Protein AF-A0A485B5G5-F1 (afdb_monomer_lite)

Structure (mmCIF, N/CA/C/O backbone):
data_AF-A0A485B5G5-F1
#
_entry.id   AF-A0A485B5G5-F1
#
loop_
_atom_site.group_PDB
_atom_site.id
_atom_site.type_symbol
_atom_site.label_atom_id
_atom_site.label_alt_id
_atom_site.label_comp_id
_atom_site.label_asym_id
_atom_site.label_entity_id
_atom_site.label_seq_id
_atom_site.pdbx_PDB_ins_code
_atom_site.Cartn_x
_atom_site.Cartn_y
_atom_site.Cartn_z
_atom_site.occupancy
_atom_site.B_iso_or_equiv
_atom_site.auth_seq_id
_atom_site.auth_comp_id
_atom_site.auth_asym_id
_atom_site.auth_atom_id
_atom_site.pdbx_PDB_model_num
ATOM 1 N N . MET A 1 1 ? 6.695 -13.627 4.630 1.00 51.06 1 MET A N 1
ATOM 2 C CA . MET A 1 1 ? 6.318 -14.588 3.575 1.00 51.06 1 MET A CA 1
ATOM 3 C C . MET A 1 1 ? 6.158 -15.942 4.229 1.00 51.06 1 MET A C 1
ATOM 5 O O . MET A 1 1 ? 7.115 -16.403 4.843 1.00 51.06 1 MET A O 1
ATOM 9 N N . ASP A 1 2 ? 4.965 -16.532 4.171 1.00 57.59 2 ASP A N 1
ATOM 10 C CA . ASP A 1 2 ? 4.812 -17.947 4.515 1.00 57.59 2 ASP A CA 1
ATOM 11 C C . ASP A 1 2 ? 5.556 -18.751 3.441 1.00 57.59 2 ASP A C 1
ATOM 13 O O . ASP A 1 2 ? 5.301 -18.593 2.249 1.00 57.59 2 ASP A O 1
ATOM 17 N N . SER A 1 3 ? 6.524 -19.572 3.838 1.00 62.00 3 SER A N 1
ATOM 18 C CA . SER A 1 3 ? 7.310 -20.386 2.906 1.00 62.00 3 SER A CA 1
ATOM 19 C C . SER A 1 3 ? 6.490 -21.496 2.235 1.00 62.00 3 SER A C 1
ATOM 21 O O . SER A 1 3 ? 6.997 -22.160 1.332 1.00 62.00 3 SER A O 1
ATOM 23 N N . ARG A 1 4 ? 5.239 -21.707 2.666 1.00 65.44 4 ARG A N 1
ATOM 24 C CA . ARG A 1 4 ? 4.324 -22.732 2.147 1.00 65.44 4 ARG A CA 1
ATOM 25 C C . ARG A 1 4 ? 3.357 -22.199 1.093 1.00 65.44 4 ARG A C 1
ATOM 27 O O . ARG A 1 4 ? 2.873 -22.995 0.295 1.00 65.44 4 ARG A O 1
ATOM 34 N N . ASP A 1 5 ? 3.118 -20.889 1.061 1.00 70.75 5 ASP A N 1
ATOM 35 C CA . ASP A 1 5 ? 2.333 -20.232 0.014 1.00 70.75 5 ASP A CA 1
ATOM 36 C C . ASP A 1 5 ? 3.051 -18.965 -0.483 1.00 70.75 5 ASP A C 1
ATOM 38 O O . ASP A 1 5 ? 2.764 -17.851 -0.040 1.00 70.75 5 ASP A O 1
ATOM 42 N N . PRO A 1 6 ? 4.015 -19.114 -1.410 1.00 78.56 6 PRO A N 1
ATOM 43 C CA . PRO A 1 6 ? 4.749 -17.980 -1.963 1.00 78.56 6 PRO A CA 1
ATOM 44 C C . PRO A 1 6 ? 3.880 -17.086 -2.863 1.00 78.56 6 PRO A C 1
ATOM 46 O O . PRO A 1 6 ? 4.352 -16.037 -3.300 1.00 78.56 6 PRO A O 1
ATOM 49 N N . GLY A 1 7 ? 2.644 -17.497 -3.183 1.00 85.31 7 GLY A N 1
ATOM 50 C CA . GLY A 1 7 ? 1.717 -16.735 -4.020 1.00 85.31 7 GLY A CA 1
ATOM 51 C C . GLY A 1 7 ? 1.004 -15.601 -3.286 1.00 85.31 7 GLY A C 1
ATOM 52 O O . GLY A 1 7 ? 0.455 -14.717 -3.952 1.00 85.31 7 GLY A O 1
ATOM 53 N N . THR A 1 8 ? 1.056 -15.613 -1.952 1.00 89.81 8 THR A N 1
ATOM 54 C CA . THR A 1 8 ? 0.267 -14.738 -1.088 1.00 89.81 8 THR A CA 1
ATOM 55 C C . THR A 1 8 ? 1.169 -13.975 -0.120 1.00 89.81 8 THR A C 1
ATOM 57 O O . THR A 1 8 ? 2.027 -14.528 0.572 1.00 89.81 8 THR A O 1
ATOM 60 N N . LEU A 1 9 ? 0.973 -12.662 -0.065 1.00 91.81 9 LEU A N 1
ATOM 61 C CA . LEU A 1 9 ? 1.644 -11.744 0.841 1.00 91.81 9 LEU A CA 1
ATOM 62 C C . LEU A 1 9 ? 0.623 -11.127 1.785 1.00 91.81 9 LEU A C 1
ATOM 64 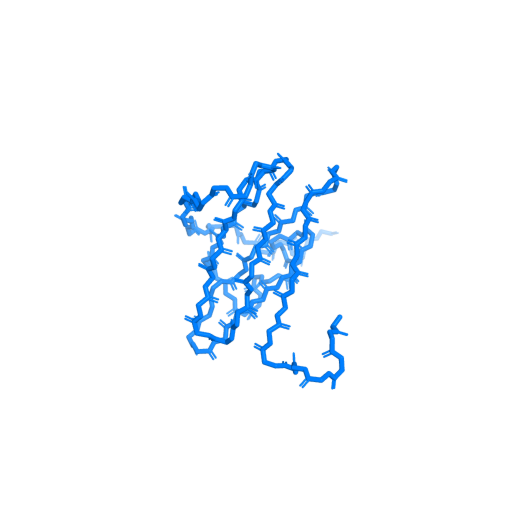O O . LEU A 1 9 ? -0.330 -10.499 1.342 1.00 91.81 9 LEU A O 1
ATOM 68 N N . LEU A 1 10 ? 0.865 -11.258 3.088 1.00 93.19 10 LEU A N 1
ATOM 69 C CA . LEU A 1 10 ? 0.110 -10.532 4.100 1.00 93.19 10 LEU A CA 1
ATOM 70 C C . LEU A 1 10 ? 0.885 -9.275 4.505 1.00 93.19 10 LEU A C 1
ATOM 72 O O . LEU A 1 10 ? 2.050 -9.368 4.904 1.00 93.19 10 LEU A O 1
ATOM 76 N N . ALA A 1 11 ? 0.241 -8.117 4.427 1.00 92.94 11 ALA A N 1
ATOM 77 C CA . ALA A 1 11 ? 0.753 -6.857 4.949 1.00 92.94 11 ALA A CA 1
ATOM 78 C C . ALA A 1 11 ? -0.182 -6.332 6.034 1.00 92.94 11 ALA A C 1
ATOM 80 O O . ALA A 1 11 ? -1.393 -6.425 5.905 1.00 92.94 11 ALA A O 1
ATOM 81 N N . ALA A 1 12 ? 0.376 -5.767 7.098 1.00 94.25 12 ALA A N 1
ATOM 82 C CA . ALA A 1 12 ? -0.398 -5.125 8.150 1.00 94.25 12 ALA A CA 1
ATOM 83 C C . ALA A 1 12 ? 0.202 -3.752 8.424 1.00 94.25 12 ALA A C 1
ATOM 85 O O . ALA A 1 12 ? 1.416 -3.630 8.620 1.00 94.25 12 ALA A O 1
ATOM 86 N N . ARG A 1 13 ? -0.639 -2.720 8.436 1.00 93.75 13 ARG A N 1
ATOM 87 C CA . ARG A 1 13 ? -0.222 -1.372 8.801 1.00 93.75 13 ARG A CA 1
ATOM 88 C C . ARG A 1 13 ? -0.467 -1.145 10.292 1.00 93.75 13 ARG A C 1
ATOM 90 O O . ARG A 1 13 ? -1.605 -1.126 10.747 1.00 93.75 13 ARG A O 1
ATOM 97 N N . SER A 1 14 ? 0.618 -0.922 11.029 1.00 91.44 14 SER A N 1
ATOM 98 C CA . SER A 1 14 ? 0.600 -0.576 12.454 1.00 91.44 14 SER A CA 1
ATOM 99 C C . SER A 1 14 ? 1.657 0.497 12.734 1.00 91.44 14 SER A C 1
ATOM 101 O O . SER A 1 14 ? 2.762 0.197 13.189 1.00 91.44 14 SER A O 1
ATOM 103 N N . GLY A 1 15 ? 1.342 1.748 12.407 1.00 89.50 15 GLY A N 1
ATOM 104 C CA . GLY A 1 15 ? 2.189 2.922 12.609 1.00 89.50 15 GLY A CA 1
ATOM 105 C C . GLY A 1 15 ? 2.879 3.408 11.336 1.00 89.50 15 GLY A C 1
ATOM 106 O O . GLY A 1 15 ? 2.614 4.520 10.878 1.00 89.50 15 GLY A O 1
ATOM 107 N N . SER A 1 16 ? 3.779 2.607 10.757 1.00 88.38 16 SER A N 1
ATOM 108 C CA . SER A 1 16 ? 4.513 3.017 9.549 1.00 88.38 16 SER A CA 1
ATOM 109 C C . SER A 1 16 ? 3.610 3.031 8.306 1.00 88.38 16 SER A C 1
ATOM 111 O O . SER A 1 16 ? 2.796 2.119 8.147 1.00 88.38 16 SER A O 1
ATOM 113 N N . PRO A 1 17 ? 3.754 4.023 7.402 1.00 91.75 17 PRO A N 1
ATOM 114 C CA . PRO A 1 17 ? 3.015 4.050 6.145 1.00 91.75 17 PRO A CA 1
ATOM 115 C C . PRO A 1 17 ? 3.266 2.789 5.322 1.00 91.75 17 PRO A C 1
ATOM 117 O O . PRO A 1 17 ? 4.377 2.256 5.301 1.00 91.75 17 PRO A O 1
ATOM 120 N N . LEU A 1 18 ? 2.221 2.328 4.643 1.00 95.94 18 LEU A N 1
ATOM 121 C CA . LEU A 1 18 ? 2.261 1.134 3.816 1.00 95.94 18 LEU A CA 1
ATOM 122 C C . LEU A 1 18 ? 1.385 1.376 2.586 1.00 95.94 18 LEU A C 1
ATOM 124 O O . LEU A 1 18 ? 0.223 1.775 2.704 1.00 95.94 18 LEU A O 1
ATOM 128 N N . VAL A 1 19 ? 1.976 1.188 1.412 1.00 96.75 19 VAL A N 1
ATOM 129 C CA . VAL A 1 19 ? 1.344 1.412 0.115 1.00 96.75 19 VAL A CA 1
ATOM 130 C C . VAL A 1 19 ? 1.455 0.155 -0.736 1.00 96.75 19 VAL A C 1
ATOM 132 O O . VAL A 1 19 ? 2.492 -0.514 -0.769 1.00 96.75 19 VAL A O 1
ATOM 135 N N . ILE A 1 20 ? 0.367 -0.158 -1.429 1.00 97.50 20 ILE A N 1
ATOM 136 C CA . ILE A 1 20 ? 0.288 -1.248 -2.394 1.00 97.50 20 ILE A CA 1
ATOM 137 C C . ILE A 1 20 ? 0.331 -0.634 -3.789 1.00 97.50 20 ILE A C 1
ATOM 139 O O . ILE A 1 20 ? -0.477 0.235 -4.107 1.00 97.50 20 ILE A O 1
ATOM 143 N N . GLY A 1 21 ? 1.275 -1.072 -4.617 1.00 97.38 21 GLY A N 1
ATOM 144 C CA . GLY A 1 21 ? 1.347 -0.721 -6.033 1.00 97.38 21 GLY A CA 1
ATOM 145 C C . GLY A 1 21 ? 0.654 -1.770 -6.894 1.00 97.38 21 GLY A C 1
ATOM 146 O O . GLY A 1 21 ? 0.938 -2.959 -6.757 1.00 97.38 21 GLY A O 1
ATOM 147 N N . LEU A 1 22 ? -0.219 -1.333 -7.800 1.00 96.62 22 LEU A N 1
ATOM 148 C CA . LEU A 1 22 ? -0.987 -2.208 -8.686 1.00 96.62 22 LEU A CA 1
ATOM 149 C C . LEU A 1 22 ? -0.353 -2.258 -10.077 1.00 96.62 22 LEU A C 1
ATOM 151 O O . LEU A 1 22 ? -0.331 -1.254 -10.790 1.00 96.62 22 LEU A O 1
ATOM 155 N N . GLY A 1 23 ? 0.160 -3.418 -10.476 1.00 92.38 23 GLY A N 1
ATOM 156 C CA . GLY A 1 23 ? 0.704 -3.668 -11.810 1.00 92.38 23 GLY A CA 1
ATOM 157 C C . GLY A 1 23 ? -0.270 -4.429 -12.714 1.00 92.38 23 GLY A C 1
ATOM 158 O O . GLY A 1 23 ? -1.435 -4.659 -12.384 1.00 92.38 23 GLY A O 1
ATOM 159 N N . MET A 1 24 ? 0.215 -4.855 -13.881 1.00 90.00 24 MET A N 1
ATOM 160 C CA . MET A 1 24 ? -0.535 -5.738 -14.781 1.00 90.00 24 MET A CA 1
ATOM 161 C C . MET A 1 24 ? -0.137 -7.199 -14.537 1.00 90.00 24 MET A C 1
ATOM 163 O O . MET A 1 24 ? 0.812 -7.700 -15.131 1.00 90.00 24 MET A O 1
ATOM 167 N N . GLY A 1 25 ? -0.879 -7.899 -13.672 1.00 89.12 25 GLY A N 1
ATOM 168 C CA . GLY A 1 25 ? -0.588 -9.300 -13.314 1.00 89.12 25 GLY A CA 1
ATOM 169 C C . GLY A 1 25 ? 0.499 -9.468 -12.242 1.00 89.12 25 GLY A C 1
ATOM 170 O O . GLY A 1 25 ? 1.055 -10.561 -12.068 1.00 89.12 25 GLY A O 1
ATOM 171 N N . GLU A 1 26 ? 0.796 -8.382 -11.537 1.00 92.56 26 GLU A N 1
ATOM 172 C CA . GLU A 1 26 ? 1.686 -8.315 -10.388 1.00 92.56 26 GLU A CA 1
ATOM 173 C C . GLU A 1 26 ? 1.241 -7.185 -9.458 1.00 92.56 26 GLU A C 1
ATOM 175 O O . GLU A 1 26 ? 0.652 -6.201 -9.905 1.00 92.56 26 GLU A O 1
ATOM 180 N N . ASN A 1 27 ? 1.530 -7.337 -8.169 1.00 96.25 27 ASN A N 1
ATOM 181 C CA . ASN A 1 27 ? 1.275 -6.333 -7.147 1.00 96.25 27 ASN A CA 1
ATOM 182 C C . ASN A 1 27 ? 2.541 -6.165 -6.307 1.00 96.25 27 ASN A C 1
ATOM 184 O O . ASN A 1 27 ? 3.294 -7.120 -6.101 1.00 96.25 27 ASN A O 1
ATOM 188 N N . PHE A 1 28 ? 2.755 -4.952 -5.815 1.00 95.25 28 PHE A N 1
ATOM 189 C CA . PHE A 1 28 ? 3.935 -4.572 -5.051 1.00 95.25 28 PHE A CA 1
ATOM 190 C C . PHE A 1 28 ? 3.534 -3.976 -3.712 1.00 95.25 28 PHE A C 1
ATOM 192 O O . PHE A 1 28 ? 2.448 -3.422 -3.571 1.00 95.25 28 PHE A O 1
ATOM 199 N N . ILE A 1 29 ? 4.434 -4.050 -2.738 1.00 95.06 29 ILE A N 1
ATOM 200 C CA . ILE A 1 29 ? 4.234 -3.481 -1.409 1.00 95.06 29 ILE A CA 1
ATOM 201 C C . ILE A 1 29 ? 5.490 -2.704 -1.032 1.00 95.06 29 ILE A C 1
ATOM 203 O O . ILE A 1 29 ? 6.599 -3.223 -1.157 1.00 95.06 29 ILE A O 1
ATOM 207 N N . ALA A 1 30 ? 5.318 -1.472 -0.562 1.00 94.38 30 ALA A N 1
ATOM 208 C CA . ALA A 1 30 ? 6.405 -0.641 -0.058 1.00 94.38 30 ALA A CA 1
ATOM 209 C C . ALA A 1 30 ? 5.926 0.253 1.092 1.00 94.38 30 ALA A C 1
ATOM 211 O O . ALA A 1 30 ? 4.729 0.412 1.323 1.00 94.38 30 ALA A O 1
ATOM 212 N N . SER A 1 31 ? 6.867 0.868 1.807 1.00 93.06 31 SER A N 1
ATOM 213 C CA . SER A 1 31 ? 6.563 1.919 2.786 1.00 93.06 31 SER A CA 1
ATOM 214 C C . SER A 1 31 ? 6.320 3.287 2.140 1.00 93.06 31 SER A C 1
ATOM 216 O O . SER A 1 31 ? 5.747 4.173 2.763 1.00 93.06 31 SER A O 1
ATOM 218 N N . ASP A 1 32 ? 6.780 3.468 0.900 1.00 92.75 32 ASP A N 1
ATOM 219 C CA . ASP A 1 32 ? 6.691 4.716 0.145 1.00 92.75 32 ASP A CA 1
ATOM 220 C C . ASP A 1 32 ? 6.416 4.412 -1.335 1.00 92.75 32 ASP A C 1
ATOM 222 O O . ASP A 1 32 ? 7.015 3.509 -1.924 1.00 92.75 32 ASP A O 1
ATOM 226 N N . GLN A 1 33 ? 5.520 5.186 -1.945 1.00 92.31 33 GLN A N 1
ATOM 227 C CA . GLN A 1 33 ? 5.172 5.083 -3.362 1.00 92.31 33 GLN A CA 1
ATOM 228 C C . GLN A 1 33 ? 6.362 5.403 -4.276 1.00 92.31 33 GLN A C 1
ATOM 230 O O . GLN A 1 33 ? 6.424 4.883 -5.388 1.00 92.31 33 GLN A O 1
ATOM 235 N N . LEU A 1 34 ? 7.327 6.213 -3.816 1.00 92.75 34 LEU A N 1
ATOM 236 C CA . LEU A 1 34 ? 8.523 6.565 -4.586 1.00 92.75 34 LEU A CA 1
ATOM 237 C C . LEU A 1 34 ? 9.337 5.329 -4.984 1.00 92.75 34 LEU A C 1
ATOM 239 O O . LEU A 1 34 ? 9.867 5.277 -6.092 1.00 92.75 34 LEU A O 1
ATOM 243 N N . ALA A 1 35 ? 9.372 4.309 -4.122 1.00 93.81 35 ALA A N 1
ATOM 244 C CA . ALA A 1 35 ? 10.044 3.042 -4.404 1.00 93.81 35 ALA A CA 1
ATOM 245 C C . ALA A 1 35 ? 9.358 2.233 -5.520 1.00 93.81 35 ALA A C 1
ATOM 247 O O . ALA A 1 35 ? 9.982 1.371 -6.133 1.00 93.81 35 ALA A O 1
ATOM 248 N N . LEU A 1 36 ? 8.079 2.509 -5.783 1.00 94.62 36 LEU A N 1
ATOM 249 C CA . LEU A 1 36 ? 7.244 1.770 -6.726 1.00 94.62 36 LEU A CA 1
ATOM 250 C C . LEU A 1 36 ? 7.014 2.518 -8.046 1.00 94.62 36 LEU A C 1
ATOM 252 O O . LEU A 1 36 ? 6.578 1.901 -9.017 1.00 94.62 36 LEU A O 1
ATOM 256 N N . LEU A 1 37 ? 7.357 3.810 -8.124 1.00 93.44 37 LEU A N 1
ATOM 257 C CA . LEU A 1 37 ? 7.240 4.608 -9.352 1.00 93.44 37 LEU A CA 1
ATOM 258 C C . LEU A 1 37 ? 7.917 3.995 -10.597 1.00 93.44 37 LEU A C 1
ATOM 260 O O . LEU A 1 37 ? 7.394 4.221 -11.692 1.00 93.44 37 LEU A O 1
ATOM 264 N N . PRO A 1 38 ? 9.033 3.236 -10.495 1.00 93.25 38 PRO A N 1
ATOM 265 C CA . PRO A 1 38 ? 9.624 2.571 -11.659 1.00 93.25 38 PRO A CA 1
ATOM 266 C C . PRO A 1 38 ? 8.762 1.455 -12.268 1.00 93.25 38 PRO A C 1
ATOM 268 O O . PRO A 1 38 ? 8.985 1.098 -13.422 1.00 93.25 38 PRO A O 1
ATOM 271 N N . VAL A 1 39 ? 7.809 0.892 -11.515 1.00 93.75 39 VAL A N 1
ATOM 272 C CA . VAL A 1 39 ? 7.016 -0.281 -11.933 1.00 93.75 39 VAL A CA 1
ATOM 273 C C . VAL A 1 39 ? 5.517 -0.002 -12.044 1.00 93.75 39 VAL A C 1
ATOM 275 O O . VAL A 1 39 ? 4.831 -0.668 -12.815 1.00 93.75 39 VAL A O 1
ATOM 278 N N . THR A 1 40 ? 4.982 0.985 -11.318 1.00 95.69 40 THR A N 1
ATOM 279 C CA . THR A 1 40 ? 3.570 1.380 -11.424 1.00 95.69 40 THR A CA 1
ATOM 280 C C . THR A 1 40 ? 3.316 2.818 -10.961 1.00 95.69 40 THR A C 1
ATOM 282 O O . THR A 1 40 ? 4.115 3.422 -10.249 1.00 95.69 40 THR A O 1
ATOM 285 N N . ARG A 1 41 ? 2.171 3.370 -11.377 1.00 95.81 41 ARG A N 1
A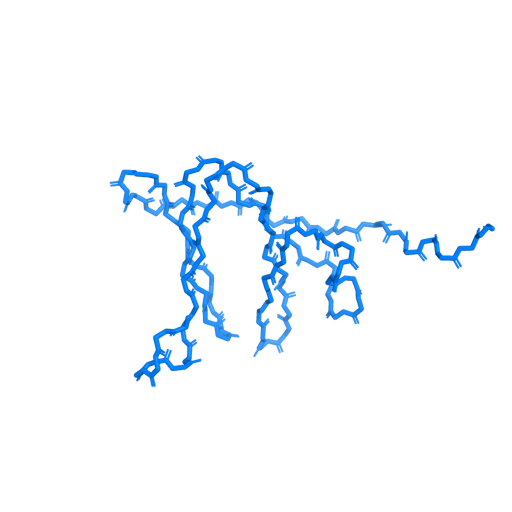TOM 286 C CA . ARG A 1 41 ? 1.619 4.665 -10.943 1.00 95.81 41 ARG A CA 1
ATOM 287 C C . ARG A 1 41 ? 0.304 4.534 -10.175 1.00 95.81 41 ARG A C 1
ATOM 289 O O . ARG A 1 41 ? -0.217 5.543 -9.712 1.00 95.81 41 ARG A O 1
ATOM 296 N N . ARG A 1 42 ? -0.230 3.318 -10.052 1.00 96.75 42 ARG A N 1
ATOM 297 C CA . ARG A 1 42 ? -1.522 3.028 -9.422 1.00 96.75 42 ARG A CA 1
ATOM 298 C C . ARG A 1 42 ? -1.279 2.509 -8.015 1.00 96.75 42 ARG A C 1
ATOM 300 O O . ARG A 1 42 ? -0.583 1.506 -7.847 1.00 96.75 42 ARG A O 1
ATOM 307 N N . PHE A 1 43 ? -1.841 3.185 -7.022 1.00 96.88 43 PHE A N 1
ATOM 308 C CA . PHE A 1 43 ? -1.551 2.937 -5.617 1.00 96.88 43 PHE A CA 1
ATOM 309 C C . PHE A 1 43 ? -2.810 2.804 -4.774 1.00 96.88 43 PHE A C 1
ATOM 311 O O . PHE A 1 43 ? -3.793 3.507 -4.988 1.00 96.88 43 PHE A O 1
ATOM 318 N N . ILE A 1 44 ? -2.736 1.947 -3.761 1.00 97.50 44 ILE A N 1
ATOM 319 C CA . ILE A 1 44 ? -3.686 1.892 -2.654 1.00 97.50 44 ILE A CA 1
ATOM 320 C C . ILE A 1 44 ? -2.914 2.172 -1.367 1.00 97.50 44 ILE A C 1
ATOM 322 O O . ILE A 1 44 ? -1.946 1.479 -1.050 1.00 97.50 44 ILE A O 1
ATOM 326 N N . PHE A 1 45 ? -3.347 3.180 -0.617 1.00 96.31 45 PHE A N 1
ATOM 327 C CA . PHE A 1 45 ? -2.788 3.490 0.695 1.00 96.31 45 PHE A CA 1
ATOM 328 C C . PHE A 1 45 ? -3.593 2.760 1.763 1.00 96.31 45 PHE A C 1
ATOM 330 O O . PHE A 1 45 ? -4.809 2.932 1.842 1.00 96.31 45 PHE A O 1
ATOM 337 N N . LEU A 1 46 ? -2.913 1.952 2.576 1.00 96.44 46 LEU A N 1
ATOM 338 C CA . LEU A 1 46 ? -3.551 1.288 3.709 1.00 96.44 46 LEU A CA 1
ATOM 339 C C . LEU A 1 46 ? -3.831 2.298 4.814 1.00 96.44 46 LEU A C 1
ATOM 341 O O . LEU A 1 46 ? -3.010 3.182 5.058 1.00 96.44 46 LEU A O 1
ATOM 345 N N . GLU A 1 47 ? -4.954 2.160 5.503 1.00 96.12 47 GLU A N 1
ATOM 346 C CA . GLU A 1 47 ? -5.265 2.921 6.711 1.00 96.12 47 GLU A CA 1
ATOM 347 C C . GLU A 1 47 ? -4.643 2.270 7.954 1.00 96.12 47 GLU A C 1
ATOM 349 O O . GLU A 1 47 ? -4.135 1.149 7.928 1.00 96.12 47 GLU A O 1
ATOM 354 N N . GLU A 1 48 ? -4.627 3.004 9.064 1.00 95.81 48 GLU A N 1
ATOM 355 C CA . GLU A 1 48 ? -4.082 2.490 10.317 1.00 95.81 48 GLU A CA 1
ATOM 356 C C . GLU A 1 48 ? -4.899 1.295 10.831 1.00 95.81 48 GLU A C 1
ATOM 358 O O . GLU A 1 48 ? -6.105 1.408 11.055 1.00 95.81 48 GLU A O 1
ATOM 363 N N . GLY A 1 49 ? -4.228 0.162 11.059 1.00 95.62 49 GLY A N 1
ATOM 364 C CA . GLY A 1 49 ? -4.863 -1.089 11.466 1.00 95.62 49 GLY A CA 1
ATOM 365 C C . GLY A 1 49 ? -5.379 -1.952 10.313 1.00 95.62 49 GLY A C 1
ATOM 366 O O . GLY A 1 49 ? -5.947 -3.006 10.591 1.00 95.62 49 GLY A O 1
ATOM 367 N N . ASP A 1 50 ? -5.182 -1.543 9.055 1.00 97.56 50 ASP A N 1
ATOM 368 C CA . ASP A 1 50 ? -5.521 -2.377 7.902 1.00 97.56 50 ASP A CA 1
ATOM 369 C C . ASP A 1 50 ? -4.592 -3.587 7.786 1.00 97.56 50 ASP A C 1
ATOM 371 O O . ASP A 1 50 ? -3.375 -3.505 7.996 1.00 97.56 50 ASP A O 1
ATOM 375 N N . ILE A 1 51 ? -5.182 -4.695 7.354 1.00 96.75 51 ILE A N 1
ATOM 376 C CA . ILE A 1 51 ? -4.505 -5.919 6.950 1.00 96.75 51 ILE A CA 1
ATOM 377 C C . ILE A 1 51 ? -4.845 -6.158 5.483 1.00 96.75 51 ILE A C 1
ATOM 379 O O . ILE A 1 51 ? -6.012 -6.187 5.115 1.00 96.75 51 ILE A O 1
ATOM 383 N N . ALA A 1 52 ? -3.835 -6.333 4.642 1.00 97.06 52 ALA A N 1
ATOM 384 C CA . ALA A 1 52 ? -3.998 -6.623 3.231 1.00 97.06 52 ALA A CA 1
ATOM 385 C C . ALA A 1 52 ? -3.481 -8.021 2.899 1.00 97.06 52 ALA A C 1
ATOM 387 O O . ALA A 1 52 ? -2.334 -8.357 3.201 1.00 97.06 52 ALA A O 1
ATOM 388 N N . GLU A 1 53 ? -4.318 -8.802 2.231 1.00 96.44 53 GLU A N 1
ATOM 389 C CA . GLU A 1 53 ? -3.930 -10.017 1.536 1.00 96.44 53 GLU A CA 1
ATOM 390 C C . GLU A 1 53 ? -3.679 -9.674 0.066 1.00 96.44 53 GLU A C 1
ATOM 392 O O . GLU A 1 53 ? -4.556 -9.197 -0.658 1.00 96.44 53 GLU A O 1
ATOM 397 N N . VAL A 1 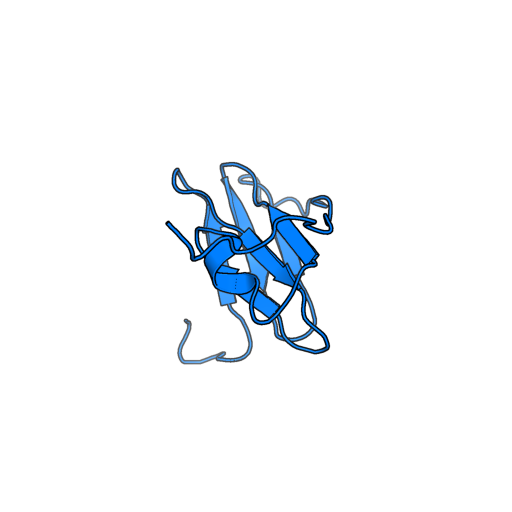54 ? -2.441 -9.869 -0.370 1.00 95.50 54 VAL A N 1
ATOM 398 C CA . VAL A 1 54 ? -1.964 -9.464 -1.687 1.00 95.50 54 VAL A CA 1
ATOM 399 C C . VAL A 1 54 ? -1.452 -10.688 -2.418 1.00 95.50 54 VAL A C 1
ATOM 401 O O . VAL A 1 54 ? -0.466 -11.305 -2.022 1.00 95.50 54 VAL A O 1
ATOM 404 N N . THR A 1 55 ? -2.091 -11.012 -3.533 1.00 94.94 55 THR A N 1
ATOM 405 C CA . THR A 1 55 ? -1.596 -12.015 -4.476 1.00 94.94 55 THR A CA 1
ATOM 406 C C . THR A 1 55 ? -1.077 -11.323 -5.731 1.00 94.94 55 THR A C 1
ATOM 408 O O . THR A 1 55 ? -1.131 -10.101 -5.870 1.00 94.94 55 THR A O 1
ATOM 411 N N . ARG A 1 56 ? -0.622 -12.095 -6.721 1.00 93.12 56 ARG A N 1
ATOM 412 C CA . ARG A 1 56 ? -0.292 -11.544 -8.048 1.00 93.12 56 ARG A CA 1
ATOM 413 C C . ARG A 1 56 ? -1.495 -10.965 -8.803 1.00 93.12 56 ARG A C 1
ATOM 415 O O . ARG A 1 56 ? -1.300 -10.266 -9.791 1.00 93.12 56 ARG A O 1
ATOM 422 N N . ARG A 1 57 ? -2.724 -11.322 -8.417 1.00 93.38 57 ARG A N 1
ATOM 423 C CA . ARG A 1 57 ? -3.948 -10.994 -9.171 1.00 93.38 57 ARG A CA 1
ATOM 424 C C . ARG A 1 57 ? -4.938 -10.155 -8.379 1.00 93.38 57 ARG A C 1
ATOM 426 O O . ARG A 1 57 ? -5.713 -9.425 -8.984 1.00 93.38 57 ARG A O 1
ATOM 433 N N . THR A 1 58 ? -4.931 -10.289 -7.062 1.00 94.81 58 THR A N 1
ATOM 434 C CA . THR A 1 58 ? -5.938 -9.718 -6.173 1.00 94.81 58 THR A CA 1
ATOM 435 C C . THR A 1 58 ? -5.277 -8.969 -5.029 1.00 94.81 58 THR A C 1
ATOM 437 O O . THR A 1 58 ? -4.152 -9.275 -4.629 1.00 94.81 58 THR A O 1
ATOM 440 N N . VAL A 1 59 ? -6.001 -7.970 -4.536 1.00 96.88 59 VAL A N 1
ATOM 441 C CA . VAL A 1 59 ? -5.699 -7.239 -3.311 1.00 96.88 59 VAL A CA 1
ATOM 442 C C . VAL A 1 59 ? -6.999 -7.172 -2.528 1.00 96.88 59 VAL A C 1
ATOM 444 O O . VAL A 1 59 ? -7.974 -6.580 -2.996 1.00 96.88 59 VAL A O 1
ATOM 447 N N . GLU A 1 60 ? -7.008 -7.794 -1.361 1.00 97.56 60 GLU A N 1
ATOM 448 C CA . GLU A 1 60 ? -8.122 -7.776 -0.420 1.00 97.56 60 GLU A CA 1
ATOM 449 C C . GLU A 1 60 ? -7.650 -7.094 0.856 1.00 97.56 60 GLU A C 1
ATOM 451 O O . GLU A 1 60 ? -6.526 -7.314 1.302 1.00 97.56 60 GLU A O 1
ATOM 456 N N . ILE A 1 61 ? -8.471 -6.200 1.402 1.00 98.12 61 ILE A N 1
ATOM 457 C CA . ILE A 1 61 ? -8.104 -5.384 2.557 1.00 98.12 61 ILE A CA 1
ATOM 458 C C . ILE A 1 61 ? -9.180 -5.562 3.610 1.00 98.12 61 ILE A C 1
ATOM 460 O O . ILE A 1 61 ? -10.372 -5.501 3.315 1.00 98.12 61 ILE A O 1
ATOM 464 N N . PHE A 1 62 ? -8.734 -5.760 4.837 1.00 98.06 62 PHE A N 1
ATOM 465 C CA . PHE A 1 62 ? -9.552 -5.956 6.011 1.00 98.06 62 PHE A CA 1
ATOM 466 C C . PHE A 1 62 ? -9.181 -4.908 7.047 1.00 98.06 62 PHE A C 1
ATOM 468 O O . PHE A 1 62 ? -8.004 -4.581 7.215 1.00 98.06 62 PHE A O 1
ATOM 475 N N . ASP A 1 63 ? -10.173 -4.390 7.756 1.00 96.25 63 ASP A N 1
ATOM 476 C CA . ASP A 1 63 ? -9.907 -3.551 8.915 1.00 96.25 63 ASP A CA 1
ATOM 477 C C . ASP A 1 63 ? -9.493 -4.396 10.136 1.00 96.25 63 ASP A C 1
ATOM 479 O O . ASP A 1 63 ? -9.527 -5.630 10.136 1.00 96.25 63 ASP A O 1
ATOM 483 N N . LYS A 1 64 ? -9.148 -3.722 11.235 1.00 93.88 64 LYS A N 1
ATOM 484 C CA . LYS A 1 64 ? -8.769 -4.364 12.506 1.00 93.88 64 LYS A CA 1
ATOM 485 C C . LYS A 1 64 ? -9.840 -5.279 13.119 1.00 93.88 64 LYS A C 1
ATOM 487 O O . LYS A 1 64 ? -9.544 -5.991 14.076 1.00 93.88 64 LYS A O 1
ATOM 492 N N . THR A 1 65 ? -11.088 -5.206 12.654 1.00 95.25 65 THR A N 1
ATOM 493 C CA . THR A 1 65 ? -12.192 -6.069 13.101 1.00 95.25 65 THR A CA 1
ATOM 494 C C . THR A 1 65 ? -12.324 -7.330 12.245 1.00 95.25 65 THR A C 1
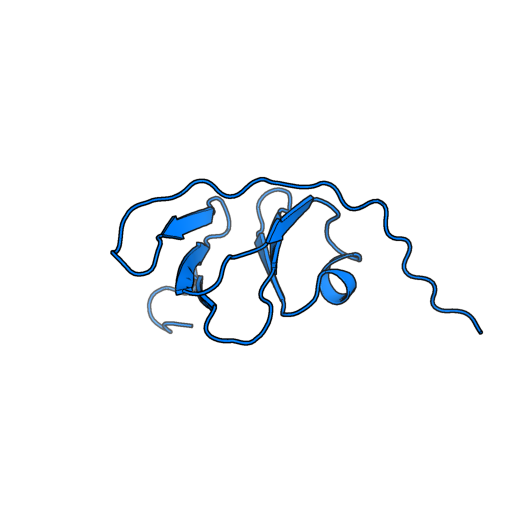ATOM 496 O O . THR A 1 65 ? -13.073 -8.235 12.611 1.00 95.25 65 THR A O 1
ATOM 499 N N . GLY A 1 66 ? -11.566 -7.415 11.146 1.00 94.19 66 GLY A N 1
ATOM 500 C CA . GLY A 1 66 ? -11.621 -8.501 10.172 1.00 94.19 66 GLY A CA 1
ATOM 501 C C . GLY A 1 66 ? -12.692 -8.304 9.099 1.00 94.19 66 GLY A C 1
ATOM 502 O O . GLY A 1 66 ? -12.956 -9.234 8.340 1.00 94.19 66 GLY A O 1
ATOM 503 N N . ALA A 1 67 ? -13.325 -7.129 9.025 1.00 97.25 67 ALA A N 1
ATOM 504 C CA . ALA A 1 67 ? -14.300 -6.826 7.985 1.00 97.25 67 ALA A CA 1
ATOM 505 C C . ALA A 1 67 ? -13.587 -6.400 6.696 1.00 97.25 67 ALA A C 1
ATOM 507 O O . ALA A 1 67 ? -12.666 -5.585 6.744 1.00 97.25 67 ALA A O 1
ATOM 508 N N . GLU A 1 68 ? -14.020 -6.927 5.547 1.00 97.75 68 GLU A N 1
ATOM 509 C CA . GLU A 1 68 ? -13.501 -6.494 4.245 1.00 97.75 68 GLU A CA 1
ATOM 510 C C . GLU A 1 68 ? -13.869 -5.024 3.999 1.00 97.75 68 GLU A C 1
ATOM 512 O O . GLU A 1 68 ? -15.025 -4.614 4.137 1.00 97.75 68 GLU A O 1
ATOM 517 N N . VAL A 1 69 ? -12.880 -4.231 3.600 1.00 97.81 69 VAL A N 1
ATOM 518 C CA . VAL A 1 69 ? -13.012 -2.807 3.298 1.00 97.81 69 VAL A CA 1
ATOM 519 C C . VAL A 1 69 ? -12.456 -2.507 1.911 1.00 97.81 69 VAL A C 1
ATOM 521 O O . VAL A 1 69 ? -11.493 -3.114 1.441 1.00 97.81 69 VAL A O 1
ATOM 524 N N . LYS A 1 70 ? -13.057 -1.532 1.225 1.00 97.00 70 LYS A N 1
ATOM 525 C CA . LYS A 1 70 ? -12.535 -1.023 -0.048 1.00 97.00 70 LYS A CA 1
ATOM 526 C C . LYS A 1 70 ? -11.767 0.262 0.202 1.00 97.00 70 LYS A C 1
ATOM 528 O O . LYS A 1 70 ? -12.327 1.251 0.669 1.00 97.00 70 LYS 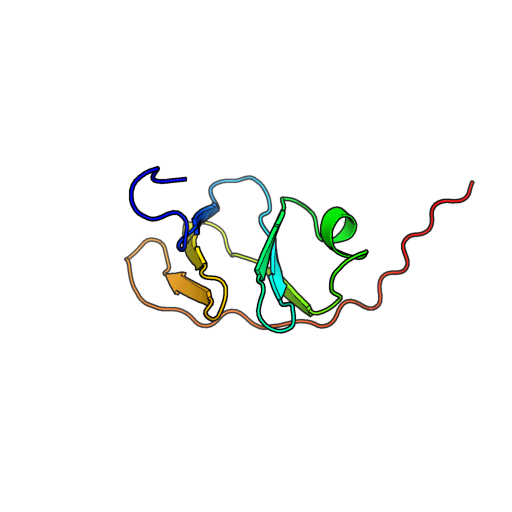A O 1
ATOM 533 N N . ARG A 1 71 ? -10.482 0.240 -0.140 1.00 96.50 71 ARG A N 1
ATOM 534 C CA . ARG A 1 71 ? -9.630 1.428 -0.175 1.00 96.50 71 ARG A CA 1
ATOM 535 C C . ARG A 1 71 ? -9.580 1.974 -1.590 1.00 96.50 71 ARG A C 1
ATOM 537 O O . ARG A 1 71 ? -9.640 1.220 -2.560 1.00 96.50 71 ARG A O 1
ATOM 544 N N . GLN A 1 72 ? -9.514 3.294 -1.693 1.00 95.75 72 GLN A N 1
ATOM 545 C CA . GLN A 1 72 ? -9.498 3.957 -2.983 1.00 95.75 72 GLN A CA 1
ATOM 546 C C . GLN A 1 72 ? -8.160 3.710 -3.682 1.00 95.75 72 GLN A C 1
ATOM 548 O O . GLN A 1 72 ? -7.091 3.896 -3.100 1.00 95.75 72 GLN A O 1
ATOM 553 N N . GLU A 1 73 ? -8.242 3.331 -4.950 1.00 95.44 73 GLU A N 1
ATOM 554 C CA . GLU A 1 73 ? -7.104 3.357 -5.850 1.00 95.44 73 GLU A CA 1
ATOM 555 C C . GLU A 1 73 ? -6.871 4.789 -6.337 1.00 95.44 73 GLU A C 1
ATOM 557 O O . GLU A 1 73 ? -7.803 5.469 -6.777 1.00 95.44 73 GLU A O 1
ATOM 562 N N . ILE A 1 74 ? -5.624 5.240 -6.270 1.00 94.50 74 ILE A N 1
ATOM 563 C CA . ILE A 1 74 ? -5.211 6.536 -6.792 1.00 94.50 74 ILE A CA 1
ATOM 564 C C . ILE A 1 74 ? -4.140 6.365 -7.863 1.00 94.50 74 ILE A C 1
ATOM 566 O O . ILE A 1 74 ? -3.266 5.505 -7.759 1.00 94.50 74 ILE A O 1
ATOM 570 N N . GLU A 1 75 ? -4.180 7.227 -8.871 1.00 94.12 75 GLU A N 1
ATOM 571 C CA . GLU A 1 75 ? -3.099 7.363 -9.838 1.00 94.12 75 GLU A CA 1
ATOM 572 C C . GLU A 1 75 ? -2.196 8.527 -9.417 1.00 94.12 75 GLU A C 1
ATOM 574 O O . GLU A 1 75 ? -2.660 9.646 -9.188 1.00 94.12 75 GLU A O 1
ATOM 579 N N . SER A 1 76 ? -0.905 8.252 -9.243 1.00 90.00 76 SER A N 1
ATOM 580 C CA . SER A 1 76 ? 0.062 9.239 -8.770 1.00 90.00 76 SER A CA 1
ATOM 581 C C . SER A 1 76 ? 0.735 9.959 -9.932 1.00 90.00 76 SER A C 1
ATOM 583 O O . SER A 1 76 ? 1.439 9.353 -10.741 1.00 90.00 76 SER A O 1
ATOM 585 N N . ASN A 1 77 ? 0.598 11.285 -9.939 1.00 86.69 77 ASN A N 1
ATOM 586 C CA . ASN A 1 77 ? 1.246 12.181 -10.901 1.00 86.69 77 ASN A CA 1
ATOM 587 C C . ASN A 1 77 ? 2.644 12.641 -10.450 1.00 86.69 77 ASN A C 1
ATOM 589 O O . ASN A 1 77 ? 3.240 13.517 -11.077 1.00 86.69 77 ASN A O 1
ATOM 593 N N . LEU A 1 78 ? 3.164 12.101 -9.343 1.00 83.19 78 LEU A N 1
ATOM 594 C CA . LEU A 1 78 ? 4.465 12.494 -8.807 1.00 83.19 78 LEU A CA 1
ATOM 595 C C . LEU A 1 78 ? 5.588 12.105 -9.759 1.00 83.19 78 LEU A C 1
ATOM 597 O O . LEU A 1 78 ? 5.702 10.953 -10.160 1.00 83.19 78 LEU A O 1
ATOM 601 N N . GLN A 1 79 ? 6.456 13.046 -10.102 1.00 72.31 79 GLN A N 1
ATOM 602 C CA . GLN A 1 79 ? 7.666 12.749 -10.860 1.00 72.31 79 GLN A CA 1
ATOM 603 C C . GLN A 1 79 ? 8.807 12.487 -9.877 1.00 72.31 79 GLN A C 1
ATOM 605 O O . GLN A 1 79 ? 8.911 13.153 -8.849 1.00 72.31 79 GLN A O 1
ATOM 610 N N . TYR A 1 80 ? 9.620 11.468 -10.159 1.00 64.50 80 TYR A N 1
ATOM 611 C CA . TYR A 1 80 ? 10.807 11.184 -9.361 1.00 64.50 80 TYR A CA 1
ATOM 612 C C . TYR A 1 80 ? 11.857 12.236 -9.724 1.00 64.50 80 TYR A C 1
ATOM 614 O O . TYR A 1 80 ? 12.555 12.089 -10.726 1.00 64.50 80 TYR A O 1
ATOM 622 N N . ASP A 1 81 ? 11.907 13.327 -8.963 1.00 61.75 81 ASP A N 1
ATOM 623 C CA . ASP A 1 81 ? 12.856 14.414 -9.194 1.00 61.75 81 ASP A CA 1
ATOM 624 C C . ASP A 1 81 ? 14.193 14.049 -8.534 1.00 61.75 81 ASP A C 1
ATOM 626 O O . ASP A 1 81 ? 14.505 14.420 -7.404 1.00 61.75 81 ASP A O 1
ATOM 630 N N . ALA A 1 82 ? 14.962 13.202 -9.217 1.00 58.50 82 ALA A N 1
ATOM 631 C CA . ALA A 1 82 ? 16.341 12.907 -8.851 1.00 58.50 82 ALA A CA 1
ATOM 632 C C . ALA A 1 82 ? 17.262 13.936 -9.513 1.00 58.50 82 ALA A C 1
ATOM 634 O O . ALA A 1 82 ? 17.895 13.642 -10.527 1.00 58.50 82 ALA A O 1
ATOM 635 N N . GLY A 1 83 ? 17.314 15.157 -8.979 1.00 55.59 83 GLY A N 1
ATOM 636 C CA . GLY A 1 83 ? 18.174 16.190 -9.556 1.00 55.59 83 GLY A CA 1
ATOM 637 C C . GLY A 1 83 ? 18.220 17.498 -8.777 1.00 55.59 83 GLY A C 1
ATOM 638 O O . GLY A 1 83 ? 17.374 18.365 -8.970 1.00 55.59 83 GLY A O 1
ATOM 639 N N . GLY A 1 84 ? 19.267 17.642 -7.965 1.00 40.25 84 GLY A N 1
ATOM 640 C CA . GLY A 1 84 ? 19.756 18.884 -7.369 1.00 40.25 84 GLY A CA 1
ATOM 641 C C . GLY A 1 84 ? 21.128 18.655 -6.761 1.00 40.25 84 GLY A C 1
ATOM 642 O O . GLY A 1 84 ? 21.167 18.006 -5.695 1.00 40.25 84 GLY A O 1
#

pLDDT: mean 89.62, std 12.37, range [40.25, 98.12]

InterPro domains:
  IPR029055 Nucleophile aminohydrolases, N-terminal [G3DSA:3.60.20.10] (1-80)
  IPR029055 Nucleophile aminohydrolases, N-terminal [SSF56235] (1-72)

Radius of gyration: 13.3 Å; c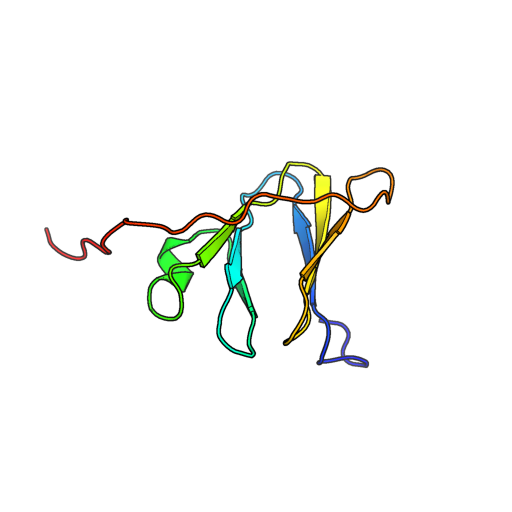hains: 1; bounding box: 34×42×28 Å

Foldseek 3Di:
DPPVCPQKDKDWAAPQWKKWFDADLAIDIDSDCLVVVVGHQKIFTDDHQKMWIDGSVDIWIAHVVRHTDDTDIDGDPDDPPPDD

Secondary structure (DSSP, 8-state):
--TT-TTEEEEE-SSS--EEEE-SS-EEEESSGGGTTTT-SEEEEPPTT-EEEEESS-EEEE-TTS-B-PPPEEE---------

Organism: Kluyvera cryocrescens (NCBI:txid580)

Sequence (84 aa):
MDSRDPGTLLAARSGSPLVIGLGMGENFIASDQLALLPVTRRFIFLEEGDIAEVTRRTVEIFDKTGAEVKRQEIESNLQYDAGG